Protein AF-A0A382B5K4-F1 (afdb_monomer_lite)

Radius of gyration: 39.94 Å; chains: 1; bounding box: 62×35×132 Å

Structure (mmCIF, N/CA/C/O backbone):
data_AF-A0A382B5K4-F1
#
_entry.id   AF-A0A382B5K4-F1
#
loop_
_atom_site.group_PDB
_atom_site.id
_atom_site.type_symbol
_atom_site.label_atom_id
_atom_site.label_alt_id
_atom_site.label_comp_id
_atom_site.label_asym_id
_atom_site.label_entity_id
_atom_site.label_seq_id
_atom_site.pdbx_PDB_ins_code
_atom_site.Cartn_x
_atom_site.Cartn_y
_atom_site.Cartn_z
_atom_site.occupancy
_atom_site.B_iso_or_equiv
_atom_site.auth_seq_id
_atom_site.auth_comp_id
_atom_site.auth_asym_id
_atom_site.auth_atom_id
_atom_site.pdbx_PDB_model_num
ATOM 1 N N . MET A 1 1 ? -19.674 -14.626 92.237 1.00 60.19 1 MET A N 1
ATOM 2 C CA . MET A 1 1 ? -19.816 -13.202 91.838 1.00 60.19 1 MET A CA 1
ATOM 3 C C . MET A 1 1 ? -19.444 -12.978 90.369 1.00 60.19 1 MET A C 1
ATOM 5 O O . MET A 1 1 ? -20.228 -12.364 89.658 1.00 60.19 1 MET A O 1
ATOM 9 N N . MET A 1 2 ? -18.331 -13.552 89.890 1.00 68.50 2 MET A N 1
ATOM 10 C CA . MET A 1 2 ? -17.883 -13.476 88.485 1.00 68.50 2 MET A CA 1
ATOM 11 C C . MET A 1 2 ? -18.883 -14.014 87.449 1.00 68.50 2 MET A C 1
ATOM 13 O O . MET A 1 2 ? -19.077 -13.395 86.410 1.00 68.50 2 MET A O 1
ATOM 17 N N . GLU A 1 3 ? -19.599 -15.103 87.738 1.00 63.53 3 GLU A N 1
ATOM 18 C CA . GLU A 1 3 ? -20.556 -15.669 86.771 1.00 63.53 3 GLU A CA 1
ATOM 19 C C . GLU A 1 3 ? -21.783 -14.784 86.504 1.00 63.53 3 GLU A C 1
ATOM 21 O O . GLU A 1 3 ? -22.344 -14.801 85.408 1.00 63.53 3 GLU A O 1
ATOM 26 N N . LYS A 1 4 ? -22.193 -13.975 87.491 1.00 70.50 4 LYS A N 1
ATOM 27 C CA . LYS A 1 4 ? -23.292 -13.011 87.329 1.00 70.50 4 LYS A CA 1
ATOM 28 C C . LYS A 1 4 ? -22.859 -11.817 86.469 1.00 70.50 4 LYS A C 1
ATOM 30 O O . LYS A 1 4 ? -23.639 -11.357 85.643 1.00 70.50 4 LYS A O 1
ATOM 35 N N . LEU A 1 5 ? -21.605 -11.379 86.612 1.00 68.06 5 LEU A N 1
ATOM 36 C CA . LEU A 1 5 ? -20.986 -10.344 85.776 1.00 68.06 5 LEU A CA 1
ATOM 37 C C . LEU A 1 5 ? -20.800 -10.817 84.327 1.00 68.06 5 LEU A C 1
ATOM 39 O O . LEU A 1 5 ? -21.155 -10.097 83.397 1.00 68.06 5 LEU A O 1
ATOM 43 N N . MET A 1 6 ? -20.349 -12.057 84.119 1.00 72.44 6 MET A N 1
ATOM 44 C CA . MET A 1 6 ? -20.172 -12.619 82.774 1.00 72.44 6 MET A CA 1
ATOM 45 C C . MET A 1 6 ? -21.497 -12.735 81.999 1.00 72.44 6 MET A C 1
ATOM 47 O O . MET A 1 6 ? -21.535 -12.482 80.797 1.00 72.44 6 MET A O 1
ATOM 51 N N . LYS A 1 7 ? -22.602 -13.083 82.678 1.00 65.62 7 LYS A N 1
ATOM 52 C CA . LYS A 1 7 ? -23.952 -13.136 82.081 1.00 65.62 7 LYS A CA 1
ATOM 53 C C . LYS A 1 7 ? -24.532 -11.752 81.766 1.00 65.62 7 LYS A C 1
ATOM 55 O O . LYS A 1 7 ? -25.327 -11.641 80.840 1.00 65.62 7 LYS A O 1
ATOM 60 N N . TYR A 1 8 ? -24.121 -10.706 82.486 1.00 67.19 8 TYR A N 1
ATOM 61 C CA . TYR A 1 8 ? -24.531 -9.323 82.216 1.00 67.19 8 TYR A CA 1
ATOM 62 C C . TYR A 1 8 ? -23.918 -8.787 80.912 1.00 67.19 8 TYR A C 1
ATOM 64 O O . TYR A 1 8 ? -24.630 -8.202 80.100 1.00 67.19 8 TYR A O 1
ATOM 72 N N . PHE A 1 9 ? -22.634 -9.070 80.661 1.00 66.69 9 PHE A N 1
ATOM 73 C CA . PHE A 1 9 ? -21.962 -8.727 79.398 1.00 66.69 9 PHE A CA 1
ATOM 74 C C . PHE A 1 9 ? -22.373 -9.619 78.215 1.00 66.69 9 PHE A C 1
ATOM 76 O O . PHE A 1 9 ? -22.276 -9.195 77.069 1.00 66.69 9 PHE A O 1
ATOM 83 N N . LYS A 1 10 ? -22.871 -10.836 78.470 1.00 60.41 10 LYS A N 1
ATOM 84 C CA . LYS A 1 10 ? -23.398 -11.760 77.446 1.00 60.41 10 LYS A CA 1
ATOM 85 C C . LYS A 1 10 ? -24.926 -11.703 77.292 1.00 60.41 10 LYS A C 1
ATOM 87 O O . LYS A 1 10 ? -25.537 -12.680 76.859 1.00 60.41 10 LYS A O 1
ATOM 92 N N . ARG A 1 11 ? -25.572 -10.590 77.654 1.00 61.69 11 ARG A N 1
ATOM 93 C CA . ARG A 1 11 ? -27.032 -10.444 77.547 1.00 61.69 11 ARG A CA 1
ATOM 94 C C . ARG A 1 11 ? -27.462 -10.149 76.104 1.00 61.69 11 ARG A C 1
ATOM 96 O O . ARG A 1 11 ? -27.725 -9.006 75.753 1.00 61.69 11 ARG A O 1
ATOM 103 N N . VAL A 1 12 ? -27.588 -11.191 75.285 1.00 61.19 12 VAL A N 1
ATOM 104 C CA . VAL A 1 12 ? -28.325 -11.168 74.006 1.00 61.19 12 VAL A CA 1
ATOM 105 C C . VAL A 1 12 ? -29.818 -11.354 74.283 1.00 61.19 12 VAL A C 1
ATOM 107 O O . VAL A 1 12 ? -30.390 -12.421 74.087 1.00 61.19 12 VAL A O 1
ATOM 110 N N . ASN A 1 13 ? -30.460 -10.304 74.794 1.00 61.06 13 ASN A N 1
ATOM 111 C CA . ASN A 1 13 ? -31.914 -10.191 74.684 1.00 61.06 13 ASN A CA 1
ATOM 112 C C . ASN A 1 13 ? -32.215 -9.816 73.222 1.00 61.06 13 ASN A C 1
ATOM 114 O O . ASN A 1 13 ? -31.498 -8.986 72.672 1.00 61.06 13 ASN A O 1
ATOM 118 N N . GLY A 1 14 ? -33.231 -10.419 72.592 1.00 62.66 14 GLY A N 1
ATOM 119 C CA . GLY A 1 14 ? -33.511 -10.400 71.137 1.00 62.66 14 GLY A CA 1
ATOM 120 C C . GLY A 1 14 ? -33.696 -9.043 70.426 1.00 62.66 14 GLY A C 1
ATOM 121 O O . GLY A 1 14 ? -34.146 -9.012 69.285 1.00 62.66 14 GLY A O 1
ATOM 122 N N . GLN A 1 15 ? -33.332 -7.931 71.060 1.00 69.94 15 GLN A N 1
ATOM 123 C CA . GLN A 1 15 ? -33.313 -6.583 70.505 1.00 69.94 15 GLN A CA 1
ATOM 124 C C . GLN A 1 15 ? -32.261 -6.413 69.391 1.00 69.94 15 GLN A C 1
ATOM 126 O O . GLN A 1 15 ? -32.554 -5.736 68.412 1.00 69.94 15 GLN A O 1
ATOM 131 N N . SER A 1 16 ? -31.099 -7.085 69.453 1.00 71.94 16 SER A N 1
ATOM 132 C CA . SER A 1 16 ? -30.070 -6.961 68.398 1.00 71.94 16 SER A CA 1
ATOM 133 C C . SER A 1 16 ? -30.467 -7.632 67.075 1.00 71.94 16 SER A C 1
ATOM 135 O O . SER A 1 16 ? -30.079 -7.164 66.009 1.00 71.94 16 SER A O 1
ATOM 137 N N . LEU A 1 17 ? -31.248 -8.722 67.123 1.00 78.62 17 LEU A N 1
ATOM 138 C CA . LEU A 1 17 ? -31.741 -9.406 65.920 1.00 78.62 17 LEU A CA 1
ATOM 139 C C . LEU A 1 17 ? -32.825 -8.572 65.230 1.00 78.62 17 LEU A C 1
ATOM 141 O O . LEU A 1 17 ? -32.822 -8.452 64.008 1.00 78.62 17 LEU A O 1
ATOM 145 N N . ALA A 1 18 ? -33.717 -7.961 66.015 1.00 83.25 18 ALA A N 1
ATOM 146 C CA . ALA A 1 18 ? -34.717 -7.036 65.498 1.00 83.25 18 ALA A CA 1
ATOM 147 C C . ALA A 1 18 ? -34.059 -5.792 64.879 1.00 83.25 18 ALA A C 1
ATOM 149 O O . ALA A 1 18 ? -34.449 -5.366 63.800 1.00 83.25 18 ALA A O 1
ATOM 150 N N . GLU A 1 19 ? -33.016 -5.250 65.504 1.00 84.81 19 GLU A N 1
ATOM 151 C CA . GLU A 1 19 ? -32.273 -4.095 64.992 1.00 84.81 19 GLU A CA 1
ATOM 152 C C . GLU A 1 19 ? -31.501 -4.420 63.699 1.00 84.81 19 GLU A C 1
ATOM 154 O O . GLU A 1 19 ? -31.534 -3.653 62.734 1.00 84.81 19 GLU A O 1
ATOM 159 N N . PHE A 1 20 ? -30.894 -5.607 63.617 1.00 88.12 20 PHE A N 1
ATOM 160 C CA . PHE A 1 20 ? -30.260 -6.097 62.392 1.00 88.12 20 PHE A CA 1
ATOM 161 C C . PHE A 1 20 ? -31.276 -6.342 61.266 1.00 88.12 20 PHE A C 1
ATOM 163 O O . PHE A 1 20 ? -31.035 -5.991 60.111 1.00 88.12 20 PHE A O 1
ATOM 170 N N . ALA A 1 21 ? -32.446 -6.895 61.590 1.00 91.44 21 ALA A N 1
ATOM 171 C CA . ALA A 1 21 ? -33.516 -7.106 60.621 1.00 91.44 21 ALA A CA 1
ATOM 172 C C . ALA A 1 21 ? -34.092 -5.779 60.114 1.00 91.44 21 ALA A C 1
ATOM 174 O O . ALA A 1 21 ? -34.316 -5.634 58.917 1.00 91.44 21 ALA A O 1
ATOM 175 N N . VAL A 1 22 ? -34.285 -4.792 60.994 1.00 90.31 22 VAL A N 1
ATOM 176 C CA . VAL A 1 22 ? -34.793 -3.464 60.620 1.00 90.31 22 VAL A CA 1
ATOM 177 C C . VAL A 1 22 ? -33.790 -2.727 59.739 1.00 90.31 22 VAL A C 1
ATOM 179 O O . VAL A 1 22 ? -34.173 -2.197 58.701 1.00 90.31 22 VAL A O 1
ATOM 182 N N . THR A 1 23 ? -32.506 -2.734 60.092 1.00 92.19 23 THR A N 1
ATOM 183 C CA . THR A 1 23 ? -31.461 -2.108 59.266 1.00 92.19 23 THR A CA 1
ATOM 184 C C . THR A 1 23 ? -31.318 -2.802 57.913 1.00 92.19 23 THR A C 1
ATOM 186 O O . THR A 1 23 ? -31.257 -2.122 56.889 1.00 92.19 23 THR A O 1
ATOM 189 N N . THR A 1 24 ? -31.374 -4.137 57.878 1.00 92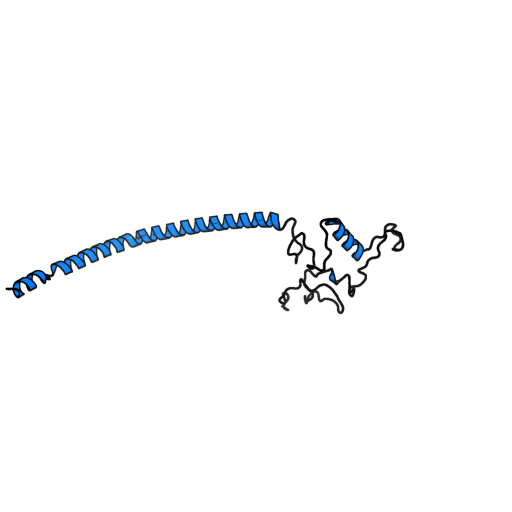.69 24 THR A N 1
ATOM 190 C CA . THR A 1 24 ? -31.371 -4.908 56.625 1.00 92.69 24 THR A CA 1
ATOM 191 C C . THR A 1 24 ? -32.615 -4.615 55.785 1.00 92.69 24 THR A C 1
ATOM 193 O O . THR A 1 24 ? -32.496 -4.400 54.583 1.00 92.69 24 THR A O 1
ATOM 196 N N . ALA A 1 25 ? -33.801 -4.530 56.393 1.00 93.31 25 ALA A N 1
ATOM 197 C CA . ALA A 1 25 ? -35.043 -4.190 55.700 1.00 93.31 25 ALA A CA 1
ATOM 198 C C . ALA A 1 25 ? -35.031 -2.749 55.158 1.00 93.31 25 ALA A C 1
ATOM 200 O O . ALA A 1 25 ? -35.502 -2.498 54.047 1.00 93.31 25 ALA A O 1
ATOM 201 N N . MET A 1 26 ? -34.444 -1.800 55.892 1.00 95.31 26 MET A N 1
ATOM 202 C CA . MET A 1 26 ? -34.287 -0.422 55.418 1.00 95.31 26 MET A CA 1
ATOM 203 C C . MET A 1 26 ? -33.268 -0.322 54.281 1.00 95.31 26 MET A C 1
ATOM 205 O O . MET A 1 26 ? -33.536 0.330 53.276 1.00 95.31 26 MET A O 1
ATOM 209 N N . MET A 1 27 ? -32.144 -1.036 54.363 1.00 95.00 27 MET A N 1
ATOM 210 C CA . MET A 1 27 ? -31.187 -1.103 53.254 1.00 95.00 27 MET A CA 1
ATOM 211 C C . MET A 1 27 ? -31.781 -1.807 52.032 1.00 95.00 27 MET A C 1
ATOM 213 O O . MET A 1 27 ? -31.587 -1.346 50.911 1.00 95.00 27 MET A O 1
ATOM 217 N N . ALA A 1 28 ? -32.564 -2.870 52.231 1.00 94.56 28 ALA A N 1
ATOM 218 C CA . ALA A 1 28 ? -33.239 -3.586 51.154 1.00 94.56 28 ALA A CA 1
ATOM 219 C C . ALA A 1 28 ? -34.278 -2.707 50.443 1.00 94.56 28 ALA A C 1
ATOM 221 O O . ALA A 1 28 ? -34.340 -2.697 49.215 1.00 94.56 28 ALA A O 1
ATOM 222 N N . THR A 1 29 ? -35.068 -1.926 51.184 1.00 92.56 29 THR A N 1
ATOM 223 C CA . THR A 1 29 ? -36.064 -1.010 50.597 1.00 92.56 29 THR A CA 1
ATOM 224 C C . THR A 1 29 ? -35.412 0.171 49.877 1.00 92.56 29 THR A C 1
ATOM 226 O O . THR A 1 29 ? -35.828 0.515 48.767 1.00 92.56 29 THR A O 1
ATOM 229 N N . LEU A 1 30 ? -34.342 0.746 50.431 1.00 90.94 30 LEU A N 1
ATOM 230 C CA . LEU A 1 30 ? -33.559 1.789 49.759 1.00 90.94 30 LEU A CA 1
ATOM 231 C C . LEU A 1 30 ? -32.869 1.262 48.492 1.00 90.94 30 LEU A C 1
ATOM 233 O O . LEU A 1 30 ? -32.949 1.901 47.447 1.00 90.94 30 LEU A O 1
ATOM 237 N N . ALA A 1 31 ? -32.262 0.074 48.539 1.00 91.25 31 ALA A N 1
ATOM 238 C CA . ALA A 1 31 ? -31.654 -0.556 47.367 1.00 91.25 31 ALA A CA 1
ATOM 239 C C . ALA A 1 31 ? -32.696 -0.863 46.276 1.00 91.25 31 ALA A C 1
ATOM 241 O O . ALA A 1 31 ? -32.471 -0.560 45.104 1.00 91.25 31 ALA A O 1
ATOM 242 N N . THR A 1 32 ? -33.864 -1.390 46.662 1.00 91.38 32 THR A N 1
ATOM 243 C CA . THR A 1 32 ? -34.950 -1.735 45.725 1.00 91.38 32 THR A CA 1
ATOM 244 C C . THR A 1 32 ? -35.535 -0.493 45.051 1.00 91.38 32 THR A C 1
ATOM 246 O O . THR A 1 32 ? -35.811 -0.511 43.855 1.00 91.38 32 THR A O 1
ATOM 249 N N . THR A 1 33 ? -35.689 0.614 45.784 1.00 90.56 33 THR A N 1
ATOM 250 C CA . THR A 1 33 ? -36.208 1.877 45.225 1.00 90.56 33 THR A CA 1
ATOM 251 C C . THR A 1 33 ? -35.167 2.665 44.430 1.00 90.56 33 THR A C 1
ATOM 253 O O . THR A 1 33 ? -35.532 3.421 43.527 1.00 90.56 33 THR A O 1
ATOM 256 N N . ALA A 1 34 ? -33.876 2.479 44.711 1.00 85.44 34 ALA A N 1
ATOM 257 C CA . ALA A 1 34 ? -32.800 3.138 43.981 1.00 85.44 34 ALA A CA 1
ATOM 258 C C . ALA A 1 34 ? -32.414 2.412 42.681 1.00 85.44 34 ALA A C 1
ATOM 260 O O . ALA A 1 34 ? -32.001 3.076 41.729 1.00 85.44 34 ALA A O 1
ATOM 261 N N . ALA A 1 35 ? -32.578 1.085 42.598 1.00 84.25 35 ALA A N 1
ATOM 262 C CA . ALA A 1 35 ? -32.197 0.292 41.423 1.00 84.25 35 ALA A CA 1
ATOM 263 C C . ALA A 1 35 ? -32.777 0.813 40.085 1.00 84.25 35 ALA A C 1
ATOM 265 O O . ALA A 1 35 ? -32.002 0.941 39.135 1.00 84.25 35 ALA A O 1
ATOM 266 N N . PRO A 1 36 ? -34.061 1.226 39.981 1.00 82.88 36 PRO A N 1
ATOM 267 C CA . PRO A 1 36 ? -34.598 1.790 38.739 1.00 82.88 36 PRO A CA 1
ATOM 268 C C . PRO A 1 36 ? -33.922 3.108 38.329 1.00 82.88 36 PRO A C 1
ATOM 270 O O . PRO A 1 36 ? -33.632 3.324 37.154 1.00 82.88 36 PRO A O 1
ATOM 273 N N . LYS A 1 37 ? -33.614 3.984 39.297 1.00 80.56 37 LYS A N 1
ATOM 274 C CA . LYS A 1 37 ? -32.916 5.256 39.037 1.00 80.56 37 LYS A CA 1
ATOM 275 C C . LYS A 1 37 ? -31.444 5.045 38.684 1.00 80.56 37 LYS A C 1
ATOM 277 O O . LYS A 1 37 ? -30.945 5.720 37.789 1.00 80.56 37 LYS A O 1
ATOM 282 N N . PHE A 1 38 ? -30.760 4.103 39.335 1.00 75.81 38 PHE A N 1
ATOM 283 C CA . PHE A 1 38 ? -29.385 3.741 38.979 1.00 75.81 38 PHE A CA 1
ATOM 284 C C . PHE A 1 38 ? -29.297 3.067 37.606 1.00 75.81 38 PHE A C 1
ATOM 286 O O . PHE A 1 38 ? -28.328 3.307 36.889 1.00 75.81 38 PHE A O 1
ATOM 293 N N . SER A 1 39 ? -30.320 2.308 37.200 1.00 78.81 39 SER A N 1
ATOM 294 C CA . SER A 1 39 ? -30.414 1.750 35.846 1.00 78.81 39 SER A CA 1
ATOM 295 C C . SER A 1 39 ? -30.459 2.854 34.784 1.00 78.81 39 SER A C 1
ATOM 297 O O . SER A 1 39 ? -29.661 2.831 33.851 1.00 78.81 39 SER A O 1
ATOM 299 N N . GLY A 1 40 ? -31.311 3.873 34.963 1.00 81.62 40 GLY A N 1
ATOM 300 C CA . GLY A 1 40 ? -31.398 5.004 34.028 1.00 81.62 40 GLY A CA 1
ATOM 301 C C . GLY A 1 40 ? -30.142 5.886 33.995 1.00 81.62 40 GLY A C 1
ATOM 302 O O . GLY A 1 40 ? -29.718 6.328 32.929 1.00 81.62 40 GLY A O 1
ATOM 303 N N . VAL A 1 41 ? -29.492 6.109 35.146 1.00 83.75 41 VAL A N 1
ATOM 304 C CA . VAL A 1 41 ? -28.214 6.848 35.216 1.00 83.75 41 VAL A CA 1
ATOM 305 C C . VAL A 1 41 ? -27.081 6.069 34.541 1.00 83.75 41 VAL A C 1
ATOM 307 O O . VAL A 1 41 ? -26.254 6.666 33.853 1.00 83.75 41 VAL A O 1
ATOM 310 N N . GLY A 1 42 ? -27.051 4.743 34.698 1.00 81.75 42 GLY A N 1
ATOM 311 C CA . GLY A 1 42 ? -26.071 3.878 34.041 1.00 81.75 42 GLY A CA 1
ATOM 312 C C . GLY A 1 42 ? -26.224 3.856 32.520 1.00 81.75 42 GLY A C 1
ATOM 313 O O . GLY A 1 42 ? -25.223 3.854 31.808 1.00 81.75 42 GLY A O 1
ATOM 314 N N . GLU A 1 43 ? -27.455 3.887 32.016 1.00 83.62 43 GLU A N 1
ATOM 315 C CA . GLU A 1 43 ? -27.737 3.894 30.577 1.00 83.62 43 GLU A CA 1
ATOM 316 C C . GLU A 1 43 ? -27.355 5.224 29.913 1.00 83.62 43 GLU A C 1
ATOM 318 O O . GLU A 1 43 ? -26.610 5.222 28.935 1.00 83.62 43 GLU A O 1
ATOM 323 N N . GLY A 1 44 ? -27.698 6.366 30.521 1.00 83.06 44 GLY A N 1
ATOM 324 C CA . GLY A 1 44 ? -27.250 7.678 30.028 1.00 83.06 44 GLY A CA 1
ATOM 325 C C . GLY A 1 44 ? -25.733 7.896 30.145 1.00 83.06 44 GLY A C 1
ATOM 326 O O . GLY A 1 44 ? -25.130 8.605 29.337 1.00 83.06 44 GLY A O 1
ATOM 327 N N . ALA A 1 45 ? -25.075 7.274 31.130 1.00 86.44 45 ALA A N 1
ATOM 328 C CA . ALA A 1 45 ? -23.615 7.290 31.233 1.00 86.44 45 ALA A CA 1
ATOM 329 C C . ALA A 1 45 ? -22.948 6.466 30.119 1.00 86.44 45 ALA A C 1
ATOM 331 O O . ALA A 1 45 ? -21.923 6.890 29.580 1.00 86.44 45 ALA A O 1
ATOM 332 N N . LYS A 1 46 ? -23.534 5.318 29.748 1.00 86.88 46 LYS A N 1
ATOM 333 C CA . LYS A 1 46 ? -23.078 4.517 28.602 1.00 86.88 46 LYS A CA 1
ATOM 334 C C . LYS A 1 46 ? -23.222 5.297 27.300 1.00 86.88 46 LYS A C 1
ATOM 336 O O . LYS A 1 46 ? -22.248 5.387 26.566 1.00 86.88 46 LYS A O 1
ATOM 341 N N . GLU A 1 47 ? -24.373 5.925 27.069 1.00 90.44 47 GLU A N 1
ATOM 342 C CA . GLU A 1 47 ? -24.624 6.753 25.883 1.00 90.44 47 GLU A CA 1
ATOM 343 C C . GLU A 1 47 ? -23.580 7.871 25.733 1.00 90.44 47 GLU A C 1
ATOM 345 O O . GLU A 1 47 ? -22.936 7.995 24.692 1.00 90.44 47 GLU A O 1
ATOM 350 N N . LYS A 1 48 ? -23.325 8.637 26.802 1.00 90.44 48 LYS A N 1
ATOM 351 C CA . LYS A 1 48 ? -22.305 9.700 26.789 1.00 90.44 48 LYS A CA 1
ATOM 352 C C . LYS A 1 48 ? -20.896 9.174 26.539 1.00 90.44 48 LYS A C 1
ATOM 354 O O . LYS A 1 48 ? -20.112 9.837 25.862 1.00 90.44 48 LYS A O 1
ATOM 359 N N . LYS A 1 49 ? -20.562 7.999 27.084 1.00 92.56 49 LYS A N 1
ATOM 360 C CA . LYS A 1 49 ? -19.271 7.359 26.823 1.00 92.56 49 LYS A CA 1
ATOM 361 C C . LYS A 1 49 ? -19.156 6.965 25.350 1.00 92.56 49 LYS A C 1
ATOM 363 O O . LYS A 1 49 ? -18.156 7.301 24.729 1.00 92.56 49 LYS A O 1
ATOM 368 N N . THR A 1 50 ? -20.186 6.335 24.785 1.00 93.12 50 THR A N 1
ATOM 369 C CA . THR A 1 50 ? -20.223 5.955 23.368 1.00 93.12 50 THR A CA 1
ATOM 370 C C . THR A 1 50 ? -20.081 7.170 22.454 1.00 93.12 50 THR A C 1
ATOM 372 O O . THR A 1 50 ? -19.271 7.128 21.535 1.00 93.12 50 THR A O 1
ATOM 375 N N . LEU A 1 51 ? -20.776 8.277 22.736 1.00 93.88 51 LEU A N 1
ATOM 376 C CA . LEU A 1 51 ? -20.615 9.529 21.985 1.00 93.88 51 LEU A CA 1
ATOM 377 C C . LEU A 1 51 ? -19.178 10.062 22.059 1.00 93.88 51 LEU A C 1
ATOM 379 O O . LEU A 1 51 ? -18.583 10.391 21.037 1.00 93.88 51 LEU A O 1
ATOM 383 N N . SER A 1 52 ? -18.583 10.078 23.256 1.00 94.75 52 SER A N 1
ATOM 384 C CA . SER A 1 52 ? -17.189 10.502 23.419 1.00 94.75 52 SER A CA 1
ATOM 385 C C . SER A 1 52 ? -16.200 9.590 22.689 1.00 94.75 52 SER A C 1
ATOM 387 O O . SER A 1 52 ? -15.173 10.077 22.217 1.00 94.75 52 SER A O 1
ATOM 389 N N . ASP A 1 53 ? -16.463 8.287 22.628 1.00 94.31 53 ASP A N 1
ATOM 390 C CA . ASP A 1 53 ? -15.602 7.334 21.931 1.00 94.31 53 ASP A CA 1
ATOM 391 C C . ASP A 1 53 ? -15.751 7.470 20.403 1.00 94.31 53 ASP A C 1
ATOM 393 O O . ASP A 1 53 ? -14.741 7.457 19.700 1.00 94.31 53 ASP A O 1
ATOM 397 N N . ILE A 1 54 ? -16.959 7.738 19.892 1.00 95.75 54 ILE A N 1
ATOM 398 C CA . ILE A 1 54 ? -17.193 8.093 18.479 1.00 95.75 54 ILE A CA 1
ATOM 399 C C . ILE A 1 54 ? -16.428 9.369 18.098 1.00 95.75 54 ILE A C 1
ATOM 401 O O . ILE A 1 54 ? -15.745 9.391 17.075 1.00 95.75 54 ILE A O 1
ATOM 405 N N . ASP A 1 55 ? -16.461 10.407 18.936 1.00 94.81 55 ASP A N 1
ATOM 406 C CA . ASP A 1 55 ? -15.720 11.651 18.683 1.00 94.81 55 ASP A CA 1
ATOM 407 C C . ASP A 1 55 ? -14.203 11.431 18.622 1.00 94.81 55 ASP A C 1
ATOM 409 O O . ASP A 1 55 ? -13.502 12.079 17.839 1.00 94.81 55 ASP A O 1
ATOM 413 N N . LYS A 1 56 ? -13.668 10.518 19.443 1.00 96.19 56 LYS A N 1
ATOM 414 C CA . LYS A 1 56 ? -12.247 10.143 19.378 1.00 96.19 56 LYS A CA 1
ATOM 415 C C . LYS A 1 56 ? -11.928 9.443 18.063 1.00 96.19 56 LYS A C 1
ATOM 417 O O . LYS A 1 56 ? -10.928 9.802 17.449 1.00 96.19 56 LYS A O 1
ATOM 422 N N . ILE A 1 57 ? -12.781 8.513 17.626 1.00 94.69 57 ILE A N 1
ATOM 423 C CA . ILE A 1 57 ? -12.626 7.798 16.350 1.00 94.69 57 ILE A CA 1
ATOM 424 C C . ILE A 1 57 ? -12.655 8.781 15.176 1.00 94.69 57 ILE A C 1
ATOM 426 O O . ILE A 1 57 ? -11.792 8.728 14.305 1.00 94.69 57 ILE A O 1
ATOM 430 N N . LEU A 1 58 ? -13.595 9.728 15.167 1.00 95.00 58 LEU A N 1
ATOM 431 C CA . LEU A 1 58 ? -13.676 10.764 14.133 1.00 95.00 58 LEU A CA 1
ATOM 432 C C . LEU A 1 58 ? -12.411 11.624 14.085 1.00 95.00 58 LEU A C 1
ATOM 434 O O . LEU A 1 58 ? -11.901 11.919 13.004 1.00 95.00 58 LEU A O 1
ATOM 438 N N . LYS A 1 59 ? -11.874 12.019 15.242 1.00 95.06 59 LYS A N 1
ATOM 439 C CA . LYS A 1 59 ? -10.617 12.778 15.302 1.00 95.06 59 LYS A CA 1
ATOM 440 C C . LYS A 1 59 ? -9.431 11.952 14.816 1.00 95.06 59 LYS A C 1
ATOM 442 O O . LYS A 1 59 ? -8.642 12.462 14.028 1.00 95.06 59 LYS A O 1
ATOM 447 N N . SER A 1 60 ? -9.309 10.694 15.241 1.00 93.44 60 SER A N 1
ATOM 448 C CA . SER A 1 60 ? -8.224 9.825 14.774 1.00 93.44 60 SER A CA 1
ATOM 449 C C . SER A 1 60 ? -8.321 9.541 13.278 1.00 93.44 60 SER A C 1
ATOM 451 O O . SER A 1 60 ? -7.297 9.558 12.611 1.00 93.44 60 SER A O 1
ATOM 453 N N . ALA A 1 61 ? -9.528 9.357 12.737 1.00 93.50 61 ALA A N 1
ATOM 454 C CA . ALA A 1 61 ? -9.748 9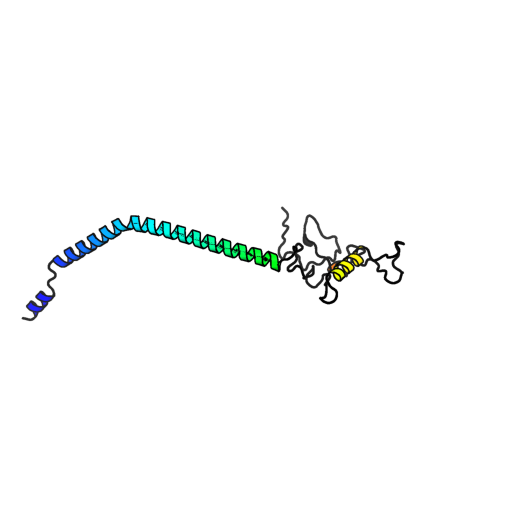.141 11.309 1.00 93.50 61 ALA A CA 1
ATOM 455 C C . ALA A 1 61 ? -9.383 10.377 10.475 1.00 93.50 61 ALA A C 1
ATOM 457 O O . ALA A 1 61 ? -8.708 10.253 9.460 1.00 93.50 61 ALA A O 1
ATOM 458 N N . ASN A 1 62 ? -9.762 11.578 10.924 1.00 89.75 62 ASN A N 1
ATOM 459 C CA . ASN A 1 62 ? -9.355 12.817 10.254 1.00 89.75 62 ASN A CA 1
ATOM 460 C C . ASN A 1 62 ? -7.837 13.029 10.315 1.00 89.75 62 ASN A C 1
ATOM 462 O O . ASN A 1 62 ? -7.237 13.449 9.330 1.00 89.75 62 ASN A O 1
ATOM 466 N N . ASN A 1 63 ? -7.208 12.730 11.455 1.00 90.69 63 ASN A N 1
ATOM 467 C CA . ASN A 1 63 ? -5.754 12.798 11.574 1.00 90.69 63 ASN A CA 1
ATOM 468 C C . ASN A 1 63 ? -5.079 11.802 10.627 1.00 90.69 63 ASN A C 1
ATOM 470 O O . ASN A 1 63 ? -4.183 12.201 9.897 1.00 90.69 63 ASN A O 1
ATOM 474 N N . PHE A 1 64 ? -5.553 10.554 10.588 1.00 89.06 64 PHE A N 1
ATOM 475 C CA . PHE A 1 64 ? -5.065 9.530 9.667 1.00 89.06 64 PHE A CA 1
ATOM 476 C C . PHE A 1 64 ? -5.189 9.984 8.211 1.00 89.06 64 PHE A C 1
ATOM 478 O O . PHE A 1 64 ? -4.195 10.000 7.503 1.00 89.06 64 PHE A O 1
ATOM 485 N N . TYR A 1 65 ? -6.366 10.452 7.789 1.00 86.25 65 TYR A N 1
ATOM 486 C CA . TYR A 1 65 ? -6.579 10.922 6.419 1.00 86.25 65 TYR A CA 1
ATOM 487 C C . TYR A 1 65 ? -5.648 12.084 6.047 1.00 86.25 65 TYR A C 1
ATOM 489 O O . TYR A 1 65 ? -5.037 12.069 4.986 1.00 86.25 65 TYR A O 1
ATOM 497 N N . ASN A 1 66 ? -5.491 13.079 6.924 1.00 85.00 66 ASN A N 1
ATOM 498 C CA . ASN A 1 66 ? -4.598 14.209 6.658 1.00 85.00 66 ASN A CA 1
ATOM 499 C C . ASN A 1 66 ? -3.116 13.799 6.642 1.00 85.00 66 ASN A C 1
ATOM 501 O O . ASN A 1 66 ? -2.333 14.361 5.873 1.00 85.00 66 ASN A O 1
ATOM 505 N N . THR A 1 67 ? -2.724 12.827 7.471 1.00 84.69 67 THR A N 1
ATOM 506 C CA . THR A 1 67 ? -1.383 12.240 7.431 1.00 84.69 67 THR A CA 1
ATOM 507 C C . THR A 1 67 ? -1.170 11.473 6.132 1.00 84.69 67 THR A C 1
ATOM 509 O O . THR A 1 67 ? -0.204 11.782 5.448 1.00 84.69 67 THR A O 1
ATOM 512 N N . GLU A 1 68 ? -2.085 10.582 5.744 1.00 80.25 68 GLU A N 1
ATOM 513 C CA . GLU A 1 68 ? -1.999 9.806 4.501 1.00 80.25 68 GLU A CA 1
ATOM 514 C C . GLU A 1 68 ? -2.006 10.689 3.254 1.00 80.25 68 GLU A C 1
ATOM 516 O O . GLU A 1 68 ? -1.200 10.485 2.359 1.00 80.25 68 GLU A O 1
ATOM 521 N N . VAL A 1 69 ? -2.820 11.747 3.198 1.00 76.69 69 VAL A N 1
ATOM 522 C CA . VAL A 1 69 ? -2.767 12.721 2.089 1.00 76.69 69 VAL A CA 1
ATOM 523 C C . VAL A 1 69 ? -1.384 13.374 1.974 1.00 76.69 69 VAL A C 1
ATOM 525 O O . VAL A 1 69 ? -0.935 13.692 0.874 1.00 76.69 69 VAL A O 1
ATOM 528 N N . THR A 1 70 ? -0.696 13.573 3.099 1.00 73.25 70 THR A N 1
ATOM 529 C CA . THR A 1 70 ? 0.635 14.190 3.121 1.00 73.25 70 THR A CA 1
ATOM 530 C C . THR A 1 70 ? 1.745 13.175 2.829 1.00 73.25 70 THR A C 1
ATOM 532 O O . THR A 1 70 ? 2.683 13.505 2.108 1.00 73.25 70 THR A O 1
ATOM 535 N N . SER A 1 71 ? 1.664 11.957 3.377 1.00 68.19 71 SER A N 1
ATOM 536 C CA . SER A 1 71 ? 2.682 10.907 3.228 1.00 68.19 71 SER A CA 1
ATOM 537 C C . SER A 1 71 ? 2.551 10.129 1.918 1.00 68.19 71 SER A C 1
ATOM 539 O O . SER A 1 71 ? 3.562 9.828 1.291 1.00 68.19 71 SER A O 1
ATOM 541 N N . ALA A 1 72 ? 1.331 9.803 1.486 1.00 64.56 72 ALA A N 1
ATOM 542 C CA . ALA A 1 72 ? 1.064 9.059 0.256 1.00 64.56 72 ALA A CA 1
ATOM 543 C C . ALA A 1 72 ? 1.125 9.929 -1.009 1.00 64.56 72 ALA A C 1
ATOM 545 O O . ALA A 1 72 ? 1.207 9.388 -2.110 1.00 64.56 72 ALA A O 1
ATOM 546 N N . GLY A 1 73 ? 1.128 11.261 -0.881 1.00 65.75 73 GLY A N 1
ATOM 547 C CA . GLY A 1 73 ? 1.342 12.168 -2.009 1.00 65.75 73 GLY A CA 1
ATOM 548 C C . GLY A 1 73 ? 0.329 11.985 -3.151 1.00 65.75 73 GLY A C 1
ATOM 549 O O . GLY A 1 73 ? -0.844 11.709 -2.919 1.00 65.75 73 GLY A O 1
ATOM 550 N N . ARG A 1 74 ? 0.773 12.163 -4.406 1.00 65.69 74 ARG A N 1
ATOM 551 C CA . ARG A 1 74 ? -0.052 12.182 -5.642 1.00 65.69 74 ARG A CA 1
ATOM 552 C C . ARG A 1 74 ? -0.736 10.843 -6.004 1.00 65.69 74 ARG A C 1
ATOM 554 O O . ARG A 1 74 ? -1.275 10.734 -7.102 1.00 65.69 74 ARG A O 1
ATOM 561 N N . GLY A 1 75 ? -0.754 9.865 -5.102 1.00 65.44 75 GLY A N 1
ATOM 562 C CA . GLY A 1 75 ? -1.128 8.484 -5.391 1.00 65.44 75 GLY A CA 1
ATOM 563 C C . GLY A 1 75 ? 0.106 7.624 -5.654 1.00 65.44 75 GLY A C 1
ATOM 564 O O . GLY A 1 75 ? 1.164 8.131 -6.021 1.00 65.44 75 GLY A O 1
ATOM 565 N N . ARG A 1 76 ? -0.047 6.325 -5.412 1.00 72.69 76 ARG A N 1
ATOM 566 C CA . ARG A 1 76 ? 0.980 5.288 -5.548 1.00 72.69 76 ARG A CA 1
ATOM 567 C C . ARG A 1 76 ? 0.549 4.354 -6.664 1.00 72.69 76 ARG A C 1
ATOM 569 O O . ARG A 1 76 ? -0.659 4.150 -6.834 1.00 72.69 76 ARG A O 1
ATOM 576 N N . PHE A 1 77 ? 1.495 3.792 -7.401 1.00 69.75 77 PHE A N 1
ATOM 577 C CA . PHE A 1 77 ? 1.150 2.661 -8.250 1.00 69.75 77 PHE A CA 1
ATOM 578 C C . PHE A 1 77 ? 0.777 1.457 -7.365 1.00 69.75 77 PHE A C 1
ATOM 580 O O . PHE A 1 77 ? 1.239 1.363 -6.222 1.00 69.75 77 PHE A O 1
ATOM 587 N N . PRO A 1 78 ? -0.110 0.564 -7.833 1.00 72.00 78 PRO A N 1
ATOM 588 C CA . PRO A 1 78 ? -0.319 -0.725 -7.179 1.00 72.00 78 PRO A CA 1
ATOM 589 C C . PRO A 1 78 ? 1.030 -1.430 -6.962 1.00 72.00 78 PRO A C 1
ATOM 591 O O . PRO A 1 78 ? 1.861 -1.400 -7.863 1.00 72.00 78 PRO A O 1
ATOM 594 N N . GLY A 1 79 ? 1.253 -2.002 -5.775 1.00 66.88 79 GLY A N 1
ATOM 595 C CA . GLY A 1 79 ? 2.529 -2.636 -5.404 1.00 66.88 79 GLY A CA 1
ATOM 596 C C . GLY A 1 79 ? 3.593 -1.698 -4.812 1.00 66.88 79 GLY A C 1
ATOM 597 O O . GLY A 1 79 ? 4.643 -2.161 -4.415 1.00 66.88 79 GLY A O 1
ATOM 598 N N . GLN A 1 80 ? 3.348 -0.386 -4.695 1.00 73.75 80 GLN A N 1
ATOM 599 C CA . GLN A 1 80 ? 4.391 0.570 -4.287 1.00 73.75 80 GLN A CA 1
ATOM 600 C C . GLN A 1 80 ? 4.295 1.030 -2.812 1.00 73.75 80 GLN A C 1
ATOM 602 O O . GLN A 1 80 ? 3.362 1.752 -2.421 1.00 73.75 80 GLN A O 1
ATOM 607 N N . GLU A 1 81 ? 5.320 0.727 -2.004 1.00 74.06 81 GLU A N 1
ATOM 608 C CA . GLU A 1 81 ? 5.401 1.100 -0.578 1.00 74.06 81 GLU A CA 1
ATOM 609 C C . GLU A 1 81 ? 5.588 2.601 -0.301 1.00 74.06 81 GLU A C 1
ATOM 611 O O . GLU A 1 81 ? 5.094 3.101 0.724 1.00 74.06 81 GLU A O 1
ATOM 616 N N . ARG A 1 82 ? 6.221 3.377 -1.202 1.00 74.38 82 ARG A N 1
ATOM 617 C CA . ARG A 1 82 ? 6.365 4.861 -1.169 1.00 74.38 82 ARG A CA 1
ATOM 618 C C . ARG A 1 82 ? 6.409 5.466 -2.568 1.00 74.38 82 ARG A C 1
ATOM 620 O O . ARG A 1 82 ? 6.975 4.878 -3.470 1.00 74.38 82 ARG A O 1
ATOM 627 N N . TYR A 1 83 ? 5.852 6.670 -2.747 1.00 73.44 83 TYR A N 1
ATOM 628 C CA . TYR A 1 83 ? 5.795 7.329 -4.067 1.00 73.44 83 TYR A CA 1
ATOM 629 C C . TYR A 1 83 ? 7.180 7.654 -4.657 1.00 73.44 83 TYR A C 1
ATOM 631 O O . TYR A 1 83 ? 7.296 7.902 -5.855 1.00 73.44 83 TYR A O 1
ATOM 639 N N . ASP A 1 84 ? 8.193 7.743 -3.797 1.00 73.81 84 ASP A N 1
ATOM 640 C CA . ASP A 1 84 ? 9.590 8.019 -4.113 1.00 73.81 84 ASP A CA 1
ATOM 641 C C . ASP A 1 84 ? 10.456 6.752 -4.147 1.00 73.81 84 ASP A C 1
ATOM 643 O O . ASP A 1 84 ? 11.658 6.854 -4.375 1.00 73.81 84 ASP A O 1
ATOM 647 N N . GLN A 1 85 ? 9.862 5.576 -3.933 1.00 79.31 85 GLN A N 1
ATOM 648 C CA . GLN A 1 85 ? 10.513 4.295 -4.177 1.00 79.31 85 GLN A CA 1
ATOM 649 C C . GLN A 1 85 ? 10.246 3.835 -5.606 1.00 79.31 85 GLN A C 1
ATOM 651 O O . GLN A 1 85 ? 9.228 4.167 -6.213 1.00 79.31 85 GLN A O 1
ATOM 656 N N . GLU A 1 86 ? 11.196 3.098 -6.150 1.00 81.62 86 GLU A N 1
ATOM 657 C CA . GLU A 1 86 ? 11.058 2.426 -7.433 1.00 81.62 86 GLU A CA 1
ATOM 658 C C . GLU A 1 86 ? 10.174 1.182 -7.338 1.00 81.62 86 GLU A C 1
ATOM 660 O O . GLU A 1 86 ? 9.775 0.773 -6.252 1.00 81.62 86 GLU A O 1
ATOM 665 N N . ILE A 1 87 ? 9.833 0.630 -8.499 1.00 80.62 87 ILE A N 1
ATOM 666 C CA . ILE A 1 87 ? 9.090 -0.620 -8.640 1.00 80.62 87 ILE A CA 1
ATOM 667 C C . ILE A 1 87 ? 9.810 -1.403 -9.737 1.00 80.62 87 ILE A C 1
ATOM 669 O O . ILE A 1 87 ? 9.962 -0.835 -10.828 1.00 80.62 87 ILE A O 1
ATOM 673 N N . PRO A 1 88 ? 10.244 -2.649 -9.501 1.00 85.50 88 PRO A N 1
ATOM 674 C CA . PRO A 1 88 ? 10.258 -3.389 -8.225 1.00 85.50 88 PRO A CA 1
ATOM 675 C C . PRO A 1 88 ? 11.222 -2.783 -7.188 1.00 85.50 88 PRO A C 1
ATOM 677 O O . PRO A 1 88 ? 12.177 -2.109 -7.588 1.00 85.50 88 PRO A O 1
ATOM 680 N N . GLU A 1 89 ? 10.997 -2.989 -5.883 1.00 80.56 89 GLU A N 1
ATOM 681 C CA . GLU A 1 89 ? 11.913 -2.506 -4.835 1.00 80.56 89 GLU A CA 1
ATOM 682 C C . GLU A 1 89 ? 13.341 -3.058 -5.056 1.00 80.56 89 GLU A C 1
ATOM 684 O O . GLU A 1 89 ? 13.540 -4.247 -5.282 1.00 80.56 89 GLU A O 1
ATOM 689 N N . ASP A 1 90 ? 14.349 -2.175 -5.046 1.00 81.25 90 ASP A N 1
ATOM 690 C CA . ASP A 1 90 ? 15.781 -2.455 -5.278 1.00 81.25 90 ASP A CA 1
ATOM 691 C C . ASP A 1 90 ? 16.199 -2.949 -6.688 1.00 81.25 90 ASP A C 1
ATOM 693 O O . ASP A 1 90 ? 17.402 -3.080 -6.953 1.00 81.25 90 ASP A O 1
ATOM 697 N N . ALA A 1 91 ? 15.259 -3.191 -7.610 1.00 85.38 91 ALA A N 1
ATOM 698 C CA . ALA A 1 91 ? 15.543 -3.654 -8.979 1.00 85.38 91 ALA A CA 1
ATOM 699 C C . ALA A 1 91 ? 15.031 -2.715 -10.088 1.00 85.38 91 ALA A C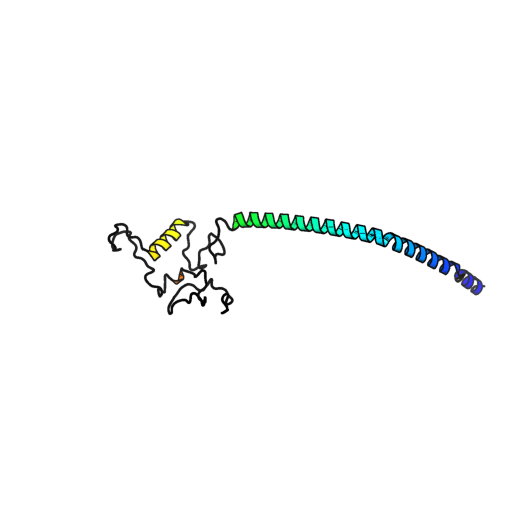 1
ATOM 701 O O . ALA A 1 91 ? 15.456 -2.825 -11.241 1.00 85.38 91 ALA A O 1
ATOM 702 N N . GLY A 1 92 ? 14.132 -1.787 -9.755 1.00 84.12 92 GLY A N 1
ATOM 703 C CA . GLY A 1 92 ? 13.497 -0.879 -10.704 1.00 84.12 92 GLY A CA 1
ATOM 704 C C . GLY A 1 92 ? 14.377 0.259 -11.233 1.00 84.12 92 GLY A C 1
ATOM 705 O O . GLY A 1 92 ? 15.599 0.328 -11.076 1.00 84.12 92 GLY A O 1
ATOM 706 N N . TYR A 1 93 ? 13.725 1.196 -11.922 1.00 85.19 93 TYR A N 1
ATOM 707 C CA . TYR A 1 93 ? 14.376 2.415 -12.399 1.00 85.19 93 TYR A CA 1
ATOM 708 C C . TYR A 1 93 ? 14.493 3.453 -11.278 1.00 85.19 93 TYR A C 1
ATOM 710 O O . TYR A 1 93 ? 13.589 4.270 -11.073 1.00 85.19 93 TYR A O 1
ATOM 718 N N . THR A 1 94 ? 15.641 3.474 -10.599 1.00 77.19 94 THR A N 1
ATOM 719 C CA . THR A 1 94 ? 15.917 4.494 -9.577 1.00 77.19 94 THR A CA 1
ATOM 720 C C . THR A 1 94 ? 16.000 5.897 -10.182 1.00 77.19 94 THR A C 1
ATOM 722 O O . THR A 1 94 ? 16.614 6.139 -11.227 1.00 77.19 94 THR A O 1
ATOM 725 N N . PHE A 1 95 ? 15.483 6.887 -9.453 1.00 74.88 95 PHE A N 1
ATOM 726 C CA . PHE A 1 95 ? 16.005 8.246 -9.556 1.00 74.88 95 PHE A CA 1
ATOM 727 C C . PHE A 1 95 ? 16.961 8.494 -8.390 1.00 74.88 95 PHE A C 1
ATOM 729 O O . PHE A 1 95 ? 16.674 8.176 -7.239 1.00 74.88 95 PHE A O 1
ATOM 736 N N . THR A 1 96 ? 18.100 9.123 -8.657 1.00 69.94 96 THR A N 1
ATOM 737 C CA . THR A 1 96 ? 18.929 9.670 -7.579 1.00 69.94 96 THR A CA 1
ATOM 738 C C . THR A 1 96 ? 18.491 11.102 -7.285 1.00 69.94 96 THR A C 1
ATOM 740 O O . THR A 1 96 ? 18.006 11.816 -8.167 1.00 69.94 96 THR A O 1
ATOM 743 N N . THR A 1 97 ? 18.712 11.581 -6.060 1.00 68.75 97 THR A N 1
ATOM 744 C CA . THR A 1 97 ? 18.453 12.987 -5.680 1.00 68.75 97 THR A CA 1
ATOM 745 C C . THR A 1 97 ? 19.202 14.005 -6.550 1.00 68.75 97 THR A C 1
ATOM 747 O O . THR A 1 97 ? 18.828 15.175 -6.580 1.00 68.75 97 THR A O 1
ATOM 750 N N . VAL A 1 98 ? 20.234 13.566 -7.279 1.00 75.88 98 VAL A N 1
ATOM 751 C CA . VAL A 1 98 ? 21.009 14.370 -8.233 1.00 75.88 98 VAL A CA 1
ATOM 752 C C . VAL A 1 98 ? 20.362 14.404 -9.624 1.00 75.88 98 VAL A C 1
ATOM 754 O O . VAL A 1 98 ? 20.400 15.442 -10.279 1.00 75.88 98 VAL A O 1
ATOM 757 N N . GLN A 1 99 ? 19.776 13.295 -10.082 1.00 78.06 99 GLN A N 1
ATOM 758 C CA . GLN A 1 99 ? 19.231 13.151 -11.440 1.00 78.06 99 GLN A CA 1
ATOM 759 C C . GLN A 1 99 ? 17.742 13.527 -11.536 1.00 78.06 99 GLN A C 1
ATOM 761 O O . GLN A 1 99 ? 17.303 14.040 -12.565 1.00 78.06 99 GLN A O 1
ATOM 766 N N . GLY A 1 100 ? 16.981 13.334 -10.453 1.00 74.00 100 GLY A N 1
ATOM 767 C CA . GLY A 1 100 ? 15.550 13.636 -10.378 1.00 74.00 100 GLY A CA 1
ATOM 768 C C . GLY A 1 100 ? 14.657 12.670 -11.172 1.00 74.00 100 GLY A C 1
ATOM 769 O O . GLY A 1 100 ? 15.127 11.879 -11.985 1.00 74.00 100 GLY A O 1
ATOM 770 N N . GLN A 1 101 ? 13.342 12.753 -10.943 1.00 76.94 101 GLN A N 1
ATOM 771 C CA . GLN A 1 101 ? 12.331 11.856 -11.532 1.00 76.94 101 GLN A CA 1
ATOM 772 C C . GLN A 1 101 ? 12.379 11.802 -13.073 1.00 76.94 101 GLN A C 1
ATOM 774 O O . GLN A 1 101 ? 12.211 10.738 -13.660 1.00 76.94 101 GLN A O 1
ATOM 779 N N . ALA A 1 102 ? 12.671 12.931 -13.728 1.00 81.88 102 ALA A N 1
ATOM 780 C CA . ALA A 1 102 ? 12.743 13.018 -15.188 1.00 81.88 102 ALA A CA 1
ATOM 781 C C . ALA A 1 102 ? 13.805 12.087 -15.800 1.00 81.88 102 ALA A C 1
ATOM 783 O O . ALA A 1 102 ? 13.685 11.704 -16.960 1.00 81.88 102 ALA A O 1
ATOM 784 N N . TYR A 1 103 ? 14.842 11.723 -15.039 1.00 83.62 103 TYR A N 1
ATOM 785 C CA . TYR A 1 103 ? 15.853 10.780 -15.503 1.00 83.62 103 TYR A CA 1
ATOM 786 C C . TYR A 1 103 ? 15.316 9.348 -15.555 1.00 83.62 103 TYR A C 1
ATOM 788 O O . TYR A 1 103 ? 15.484 8.691 -16.577 1.00 83.62 103 TYR A O 1
ATOM 796 N N . ALA A 1 104 ? 14.626 8.891 -14.505 1.00 81.25 104 ALA A N 1
ATOM 797 C CA . ALA A 1 104 ? 14.012 7.562 -14.478 1.00 81.25 104 ALA A CA 1
ATOM 798 C C . ALA A 1 104 ? 12.959 7.412 -15.592 1.00 81.25 104 ALA A C 1
ATOM 800 O O . ALA A 1 104 ? 12.979 6.434 -16.332 1.00 81.25 104 ALA A O 1
ATOM 801 N N . GLU A 1 105 ? 12.115 8.431 -15.802 1.00 82.00 105 GLU A N 1
ATOM 802 C CA . GLU A 1 105 ? 11.139 8.459 -16.908 1.00 82.00 105 GLU A CA 1
ATOM 803 C C . GLU A 1 105 ? 11.809 8.365 -18.288 1.00 82.00 105 GLU A C 1
ATOM 805 O O . GLU A 1 105 ? 11.292 7.726 -19.206 1.00 82.00 105 GLU A O 1
ATOM 810 N N . LEU A 1 106 ? 12.974 8.996 -18.440 1.00 84.00 106 LEU A N 1
ATOM 811 C CA . LEU A 1 106 ? 13.739 8.961 -19.678 1.00 84.00 106 LEU A CA 1
ATOM 812 C C . LEU A 1 106 ? 14.398 7.594 -19.910 1.00 84.00 106 LEU A C 1
ATOM 814 O O . LEU A 1 106 ? 14.407 7.137 -21.048 1.00 84.00 106 LEU A O 1
ATOM 818 N N . GLN A 1 107 ? 14.899 6.936 -18.858 1.00 84.44 107 GLN A N 1
ATOM 819 C CA . GLN A 1 107 ? 15.438 5.571 -18.946 1.00 84.44 107 GLN A CA 1
ATOM 820 C C . GLN A 1 107 ? 14.358 4.576 -19.380 1.00 84.44 107 GLN A C 1
ATOM 822 O O . GLN A 1 107 ? 14.555 3.873 -20.364 1.00 84.44 107 GLN A O 1
ATOM 827 N N . VAL A 1 108 ? 13.177 4.617 -18.750 1.00 85.75 108 VAL A N 1
ATOM 828 C CA . VAL A 1 108 ? 12.025 3.799 -19.169 1.00 85.75 108 VAL A CA 1
ATOM 829 C C . VAL A 1 108 ? 11.715 4.035 -20.647 1.00 85.75 108 VAL A C 1
ATOM 831 O O . VAL A 1 108 ? 11.572 3.095 -21.420 1.00 85.75 108 VAL A O 1
ATOM 834 N N . LYS A 1 109 ? 11.658 5.300 -21.083 1.00 86.56 109 LYS A N 1
ATOM 835 C CA . LYS A 1 109 ? 11.396 5.622 -22.491 1.00 86.56 109 LYS A CA 1
ATOM 836 C C . LYS A 1 109 ? 12.441 5.006 -23.428 1.00 86.56 109 LYS A C 1
ATOM 838 O O . LYS A 1 109 ? 12.068 4.471 -24.470 1.00 86.56 109 LYS A O 1
ATOM 843 N N . TYR A 1 110 ? 13.721 5.104 -23.082 1.00 85.69 110 TYR A N 1
ATOM 844 C CA . TYR A 1 110 ? 14.790 4.529 -23.893 1.00 85.69 110 TYR A CA 1
ATOM 845 C C . TYR A 1 110 ? 14.693 3.012 -23.979 1.00 85.69 110 TYR A C 1
ATOM 847 O O . TYR A 1 110 ? 14.913 2.477 -25.058 1.00 85.69 110 TYR A O 1
ATOM 855 N N . ASP A 1 111 ? 14.261 2.334 -22.923 1.00 84.12 111 ASP A N 1
ATOM 856 C CA . ASP A 1 111 ? 14.170 0.878 -22.949 1.00 84.12 111 ASP A CA 1
ATOM 857 C C . ASP A 1 111 ? 13.029 0.362 -23.833 1.00 84.12 111 ASP A C 1
ATOM 859 O O . ASP A 1 111 ? 13.234 -0.609 -24.559 1.00 84.12 111 ASP A O 1
ATOM 863 N N . LEU A 1 112 ? 11.870 1.039 -23.867 1.00 84.12 112 LEU A N 1
ATOM 864 C CA . LEU A 1 112 ? 10.748 0.628 -24.729 1.00 84.12 112 LEU A CA 1
ATOM 865 C C . LEU A 1 112 ? 10.951 0.965 -26.212 1.00 84.12 112 LEU A C 1
ATOM 867 O O . LEU A 1 112 ? 10.567 0.184 -27.079 1.00 84.12 112 LEU A O 1
ATOM 871 N N . ILE A 1 113 ? 11.412 2.182 -26.514 1.00 85.12 113 ILE A N 1
ATOM 872 C CA . ILE A 1 113 ? 11.369 2.728 -27.885 1.00 85.12 113 ILE A CA 1
ATOM 873 C C . ILE A 1 113 ? 12.713 3.259 -28.383 1.00 85.12 113 ILE A C 1
ATOM 875 O O . ILE A 1 113 ? 12.833 3.611 -29.557 1.00 85.12 113 ILE A O 1
ATOM 879 N N . GLY A 1 114 ? 13.719 3.335 -27.517 1.00 87.19 114 GLY A N 1
ATOM 880 C CA . GLY A 1 114 ? 14.968 4.012 -27.825 1.00 87.19 114 GLY A CA 1
ATOM 881 C C . GLY A 1 114 ? 14.807 5.526 -28.000 1.00 87.19 114 GLY A C 1
ATOM 882 O O . GLY A 1 114 ? 13.741 6.120 -27.810 1.00 87.19 114 GLY A O 1
ATOM 883 N N . SER A 1 115 ? 15.905 6.177 -28.357 1.00 88.88 115 SER A N 1
ATOM 884 C CA . SER A 1 115 ? 15.966 7.578 -28.754 1.00 88.88 115 SER A CA 1
ATOM 885 C C . SER A 1 115 ? 16.471 7.657 -30.181 1.00 88.88 115 SER A C 1
ATOM 887 O O . SER A 1 115 ? 17.677 7.613 -30.391 1.00 88.88 115 SER A O 1
ATOM 889 N N . ASP A 1 116 ? 15.541 7.790 -31.118 1.00 87.38 116 ASP A N 1
ATOM 890 C CA . ASP A 1 116 ? 15.810 8.138 -32.511 1.00 87.38 116 ASP A CA 1
ATOM 891 C C . ASP A 1 116 ? 15.550 9.648 -32.664 1.00 87.38 116 ASP A C 1
ATOM 893 O O . ASP A 1 116 ? 14.422 10.128 -32.478 1.00 87.38 116 ASP A O 1
ATOM 897 N N . LEU A 1 117 ? 16.617 10.422 -32.871 1.00 87.94 117 LEU A N 1
ATOM 898 C CA . LEU A 1 117 ? 16.553 11.885 -32.923 1.00 87.94 117 LEU A CA 1
ATOM 899 C C . LEU A 1 117 ? 16.175 12.383 -34.317 1.00 87.94 117 LEU A C 1
ATOM 901 O O . LEU A 1 117 ? 15.616 13.481 -34.441 1.00 87.94 117 LEU A O 1
ATOM 905 N N . ASN A 1 118 ? 16.507 11.615 -35.351 1.00 88.81 118 ASN A N 1
ATOM 906 C CA . ASN A 1 118 ? 16.406 12.026 -36.746 1.00 88.81 118 ASN A CA 1
ATOM 907 C C . ASN A 1 118 ? 15.190 11.383 -37.469 1.00 88.81 118 ASN A C 1
ATOM 909 O O . ASN A 1 118 ? 14.738 11.907 -38.493 1.00 88.81 118 ASN A O 1
ATOM 913 N N . GLY A 1 119 ? 14.592 10.344 -36.879 1.00 87.81 119 GLY A N 1
ATOM 914 C CA . GLY A 1 119 ? 13.419 9.616 -37.353 1.00 87.81 119 GLY A CA 1
ATOM 915 C C . GLY A 1 119 ? 13.696 8.639 -38.497 1.00 87.81 119 GLY A C 1
ATOM 916 O O . GLY A 1 119 ? 12.760 8.333 -39.246 1.00 87.81 119 GLY A O 1
ATOM 917 N N . ASP A 1 120 ? 14.945 8.229 -38.718 1.00 90.38 120 ASP A N 1
ATOM 918 C CA . ASP A 1 120 ? 15.340 7.377 -39.843 1.00 90.38 120 ASP A CA 1
ATOM 919 C C . ASP A 1 120 ? 15.207 5.870 -39.565 1.00 90.38 120 ASP A C 1
ATOM 921 O O . ASP A 1 120 ? 15.200 5.071 -40.512 1.00 90.38 120 ASP A O 1
ATOM 925 N N . GLY A 1 121 ? 14.974 5.496 -38.303 1.00 85.38 121 GLY A N 1
ATOM 926 C CA . GLY A 1 121 ? 14.763 4.122 -37.864 1.00 85.38 121 GLY A CA 1
ATOM 927 C C . GLY A 1 121 ? 16.040 3.314 -37.632 1.00 85.38 121 GLY A C 1
ATOM 928 O O . GLY A 1 121 ? 15.935 2.099 -37.427 1.00 85.38 121 GLY A O 1
ATOM 929 N N . ASP A 1 122 ? 17.216 3.938 -37.669 1.00 88.12 122 ASP A N 1
ATOM 930 C CA . ASP A 1 122 ? 18.433 3.388 -37.086 1.00 88.12 122 ASP A CA 1
ATOM 931 C C . ASP A 1 122 ? 18.766 4.063 -35.735 1.00 88.12 122 ASP A C 1
ATOM 933 O O . ASP A 1 122 ? 17.983 4.848 -35.208 1.00 88.12 122 ASP A O 1
ATOM 937 N N . TYR A 1 123 ? 19.834 3.601 -35.081 1.00 88.81 123 TYR A N 1
ATOM 938 C CA . TYR A 1 123 ? 20.283 4.121 -33.781 1.00 88.81 123 TYR A CA 1
ATOM 939 C C . TYR A 1 123 ? 21.814 4.223 -33.755 1.00 88.81 123 TYR A C 1
ATOM 941 O O . TYR A 1 123 ? 22.458 3.826 -32.776 1.00 88.81 123 TYR A O 1
ATOM 949 N N . ILE A 1 124 ? 22.425 4.606 -34.881 1.00 90.00 124 ILE A N 1
ATOM 950 C CA . ILE A 1 124 ? 23.893 4.626 -35.026 1.00 90.00 124 ILE A CA 1
ATOM 951 C C . ILE A 1 124 ? 24.492 6.023 -34.844 1.00 90.00 124 ILE A C 1
ATOM 953 O O . ILE A 1 124 ? 25.722 6.145 -34.780 1.00 90.00 124 ILE A O 1
ATOM 957 N N . ASP A 1 125 ? 23.652 7.054 -34.752 1.00 89.19 125 ASP A N 1
ATOM 958 C CA . ASP A 1 125 ? 24.089 8.437 -34.620 1.00 89.19 125 ASP A CA 1
ATOM 959 C C . ASP A 1 125 ? 24.497 8.806 -33.183 1.00 89.19 125 ASP A C 1
ATOM 961 O O . ASP A 1 125 ? 24.220 8.137 -32.183 1.00 89.19 125 ASP A O 1
ATOM 965 N N . GLU A 1 126 ? 25.214 9.924 -33.068 1.00 89.62 126 GLU A N 1
ATOM 966 C CA . GLU A 1 126 ? 25.661 10.446 -31.781 1.00 89.62 126 GLU A CA 1
ATOM 967 C C . GLU A 1 126 ? 24.464 10.895 -30.923 1.00 89.62 126 GLU A C 1
ATOM 969 O O . GLU A 1 126 ? 23.695 11.774 -31.314 1.00 89.62 126 GLU A O 1
ATOM 974 N N . ASN A 1 127 ? 24.384 10.369 -29.695 1.00 86.00 127 ASN A N 1
ATOM 975 C CA . ASN A 1 127 ? 23.299 10.582 -28.721 1.00 86.00 127 ASN A CA 1
ATOM 976 C C . ASN A 1 127 ? 21.987 9.843 -29.021 1.00 86.00 127 ASN A C 1
ATOM 978 O O . ASN A 1 127 ? 20.983 10.111 -28.355 1.00 86.00 127 ASN A O 1
ATOM 982 N N . GLU A 1 128 ? 21.999 8.898 -29.957 1.00 89.56 128 GLU A N 1
ATOM 983 C CA . GLU A 1 128 ? 20.913 7.938 -30.119 1.00 89.56 128 GLU A CA 1
ATOM 984 C C . GLU A 1 128 ? 21.127 6.708 -29.241 1.00 89.56 128 GLU A C 1
ATOM 986 O O . GLU A 1 128 ? 22.249 6.342 -28.882 1.00 89.56 128 GLU A O 1
ATOM 99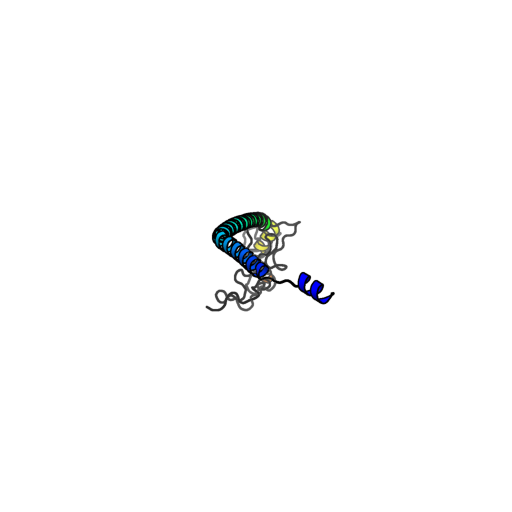1 N N . ILE A 1 129 ? 20.017 6.109 -28.817 1.00 88.56 129 ILE A N 1
ATOM 992 C CA . ILE A 1 129 ? 20.013 4.968 -27.899 1.00 88.56 129 ILE A CA 1
ATOM 993 C C . ILE A 1 129 ? 19.041 3.944 -28.460 1.00 88.56 129 ILE A C 1
ATOM 995 O O . ILE A 1 129 ? 17.855 4.237 -28.580 1.00 88.56 129 ILE A O 1
ATOM 999 N N . ALA A 1 130 ? 19.529 2.753 -28.794 1.00 87.31 130 ALA A N 1
ATOM 1000 C CA . ALA A 1 130 ? 18.670 1.658 -29.227 1.00 87.31 130 ALA A CA 1
ATOM 1001 C C . ALA A 1 130 ? 17.795 1.147 -28.063 1.00 87.31 130 ALA A C 1
ATOM 1003 O O . ALA A 1 130 ? 18.271 1.134 -26.923 1.00 87.31 130 ALA A O 1
ATOM 1004 N N . PRO A 1 131 ? 16.555 0.692 -28.330 1.00 87.50 131 PRO A N 1
ATOM 1005 C CA . PRO A 1 131 ? 15.730 0.045 -27.319 1.00 87.50 131 PRO A CA 1
ATOM 1006 C C . PRO A 1 131 ? 16.428 -1.209 -26.797 1.00 87.50 131 PRO A C 1
ATOM 1008 O O . PRO A 1 131 ? 16.866 -2.069 -27.565 1.00 87.50 131 PRO A O 1
ATOM 1011 N N . SER A 1 132 ? 16.542 -1.300 -25.479 1.00 84.75 132 SER A N 1
ATOM 1012 C CA . SER A 1 132 ? 17.157 -2.426 -24.777 1.00 84.75 132 SER A CA 1
ATOM 1013 C C . SER A 1 132 ? 16.148 -3.559 -24.540 1.00 84.75 132 SER A C 1
ATOM 1015 O O . SER A 1 132 ? 16.522 -4.733 -24.599 1.00 84.75 132 SER A O 1
ATOM 1017 N N . PHE A 1 133 ? 14.860 -3.235 -24.372 1.00 85.38 133 PHE A N 1
ATOM 1018 C CA . PHE A 1 133 ? 13.774 -4.202 -24.238 1.00 85.38 133 PHE A CA 1
ATOM 1019 C C . PHE A 1 133 ? 13.218 -4.573 -25.620 1.00 85.38 133 PHE A C 1
ATOM 1021 O O . PHE A 1 133 ? 12.358 -3.897 -26.182 1.00 85.38 133 PHE A O 1
ATOM 1028 N N . SER A 1 134 ? 13.739 -5.653 -26.200 1.00 81.50 134 SER A N 1
ATOM 1029 C CA . SER A 1 134 ? 13.392 -6.087 -27.564 1.00 81.50 134 SER A CA 1
ATOM 1030 C C . SER A 1 134 ? 12.459 -7.300 -27.618 1.00 81.50 134 SER A C 1
ATOM 1032 O O . SER A 1 134 ? 11.722 -7.467 -28.592 1.00 81.50 134 SER A O 1
ATOM 1034 N N . THR A 1 135 ? 12.467 -8.134 -26.580 1.00 86.81 135 THR A N 1
ATOM 1035 C CA . THR A 1 135 ? 11.720 -9.392 -26.487 1.00 86.81 135 THR A CA 1
ATOM 1036 C C . THR A 1 135 ? 11.319 -9.658 -25.035 1.00 86.81 135 THR A C 1
ATOM 1038 O O . THR A 1 135 ? 11.865 -9.056 -24.112 1.00 86.81 135 THR A O 1
ATOM 1041 N N . TYR A 1 136 ? 10.332 -10.534 -24.827 1.00 82.38 136 TYR A N 1
ATOM 1042 C CA . TYR A 1 136 ? 9.807 -10.837 -23.491 1.00 82.38 136 TYR A CA 1
ATOM 1043 C C . TYR A 1 136 ? 10.758 -11.709 -22.642 1.00 82.38 136 TYR A C 1
ATOM 1045 O O . TYR A 1 136 ? 10.607 -11.744 -21.426 1.00 82.38 136 TYR A O 1
ATOM 1053 N N . ASP A 1 137 ? 11.722 -12.386 -23.274 1.00 87.69 137 ASP A N 1
ATOM 1054 C CA . ASP A 1 137 ? 12.748 -13.254 -22.671 1.00 87.69 137 ASP A CA 1
ATOM 1055 C C . ASP A 1 137 ? 14.053 -12.496 -22.353 1.00 87.69 137 ASP A C 1
ATOM 1057 O O . ASP A 1 137 ? 15.128 -13.082 -22.224 1.00 87.69 137 ASP A O 1
ATOM 1061 N N . ASN A 1 138 ? 13.986 -11.164 -22.272 1.00 88.12 138 ASN A N 1
ATOM 1062 C CA . ASN A 1 138 ? 15.141 -10.332 -21.960 1.00 88.12 138 ASN A CA 1
ATOM 1063 C C . ASN A 1 138 ? 15.554 -10.496 -20.488 1.00 88.12 138 ASN A C 1
ATOM 1065 O O . ASN A 1 138 ? 14.840 -10.067 -19.589 1.00 88.12 138 ASN A O 1
ATOM 1069 N N . ASP A 1 139 ? 16.740 -11.041 -20.235 1.00 87.44 139 ASP A N 1
ATOM 1070 C CA . ASP A 1 139 ? 17.207 -11.413 -18.895 1.00 87.44 139 ASP A CA 1
ATOM 1071 C C . ASP A 1 139 ? 17.787 -10.258 -18.059 1.00 87.44 139 ASP A C 1
ATOM 1073 O O . ASP A 1 139 ? 18.113 -10.461 -16.882 1.00 87.44 139 ASP A O 1
ATOM 1077 N N . VAL A 1 140 ? 17.920 -9.061 -18.640 1.00 86.56 140 VAL A N 1
ATOM 1078 C CA . VAL A 1 140 ? 18.502 -7.875 -17.990 1.00 86.56 140 VAL A CA 1
ATOM 1079 C C . VAL A 1 140 ? 17.444 -6.816 -17.711 1.00 86.56 140 VAL A C 1
ATOM 1081 O O . VAL A 1 140 ? 17.328 -6.348 -16.583 1.00 86.56 140 VAL A O 1
ATOM 1084 N N . GLU A 1 141 ? 16.690 -6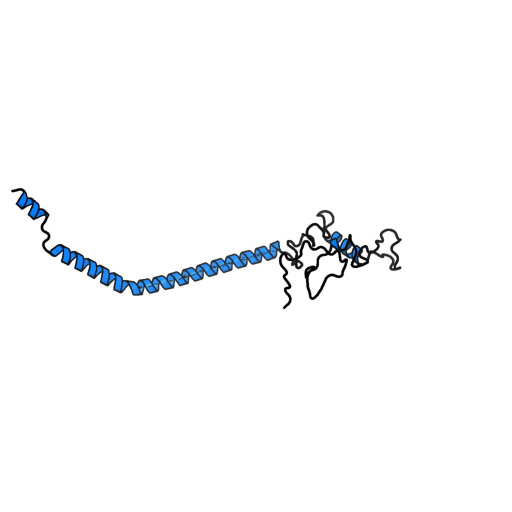.420 -18.732 1.00 87.75 141 GLU A N 1
ATOM 1085 C CA . GLU A 1 141 ? 15.715 -5.337 -18.628 1.00 87.75 141 GLU A CA 1
ATOM 1086 C C . GLU A 1 141 ? 14.368 -5.805 -18.102 1.00 87.75 141 GLU A C 1
ATOM 1088 O O . GLU A 1 141 ? 13.738 -5.050 -17.370 1.00 87.75 141 GLU A O 1
ATOM 1093 N N . ALA A 1 142 ? 13.931 -7.041 -18.381 1.00 88.00 142 ALA A N 1
ATOM 1094 C CA . ALA A 1 142 ? 12.654 -7.527 -17.844 1.00 88.00 142 ALA A CA 1
ATOM 1095 C C . ALA A 1 142 ? 12.635 -7.531 -16.305 1.00 88.00 142 ALA A C 1
ATOM 1097 O O . ALA A 1 142 ? 11.606 -7.222 -15.712 1.00 88.00 142 ALA A O 1
ATOM 1098 N N . LYS A 1 143 ? 13.795 -7.738 -15.668 1.00 88.75 143 LYS A N 1
ATOM 1099 C CA . LYS A 1 143 ? 13.978 -7.698 -14.207 1.00 88.75 143 LYS A CA 1
ATOM 1100 C C . LYS A 1 143 ? 13.762 -6.323 -13.574 1.00 88.75 143 LYS A C 1
ATOM 1102 O O . LYS A 1 143 ? 13.678 -6.217 -12.361 1.00 88.75 143 LYS A O 1
ATOM 1107 N N . LYS A 1 144 ? 13.680 -5.252 -14.369 1.00 89.19 144 LYS A N 1
ATOM 1108 C CA . LYS A 1 144 ? 13.341 -3.908 -13.867 1.00 89.19 144 LYS A CA 1
ATOM 1109 C C . LYS A 1 144 ? 11.841 -3.623 -13.895 1.00 89.19 144 LYS A C 1
ATOM 1111 O O . LYS A 1 144 ? 11.422 -2.497 -13.632 1.00 89.19 144 LYS A O 1
ATOM 1116 N N . TRP A 1 145 ? 11.035 -4.608 -14.280 1.00 86.88 145 TRP A N 1
ATOM 1117 C CA . TRP A 1 145 ? 9.594 -4.498 -14.440 1.00 86.88 145 TRP A CA 1
ATOM 1118 C C . TRP A 1 145 ? 8.920 -5.472 -13.485 1.00 86.88 145 TRP A C 1
ATOM 1120 O O . TRP A 1 145 ? 9.412 -6.573 -13.281 1.00 86.88 145 TRP A O 1
ATOM 1130 N N . SER A 1 146 ? 7.770 -5.074 -12.944 1.00 86.38 146 SER A N 1
ATOM 1131 C CA . SER A 1 146 ? 6.925 -5.926 -12.106 1.00 86.38 146 SER A CA 1
ATOM 1132 C C . SER A 1 146 ? 5.497 -5.952 -12.651 1.00 86.38 146 SER A C 1
ATOM 1134 O O . SER A 1 146 ? 5.003 -4.966 -13.217 1.00 86.38 146 SER A O 1
ATOM 1136 N N . SER A 1 147 ? 4.827 -7.092 -12.497 1.00 83.62 147 SER A N 1
ATOM 1137 C CA . SER A 1 147 ? 3.432 -7.279 -12.889 1.00 83.62 147 SER A CA 1
ATOM 1138 C C . SER A 1 147 ? 2.490 -6.764 -11.804 1.00 83.62 147 SER A C 1
ATOM 1140 O O . SER A 1 147 ? 2.490 -7.243 -10.677 1.00 83.62 147 SER A O 1
ATOM 1142 N N . VAL A 1 148 ? 1.562 -5.872 -12.167 1.00 80.38 148 VAL A N 1
ATOM 1143 C CA . VAL A 1 148 ? 0.478 -5.443 -11.254 1.00 80.38 148 VAL A CA 1
ATOM 1144 C C . VAL A 1 148 ? -0.493 -6.571 -10.889 1.00 80.38 148 VAL A C 1
ATOM 1146 O O . VAL A 1 148 ? -1.336 -6.399 -10.008 1.00 80.38 148 VAL A O 1
ATOM 1149 N N . PHE A 1 149 ? -0.426 -7.691 -11.606 1.00 78.62 149 PHE A N 1
ATOM 1150 C CA . PHE A 1 149 ? -1.260 -8.860 -11.378 1.00 78.62 149 PHE A CA 1
ATOM 1151 C C . PHE A 1 149 ? -0.490 -10.028 -10.753 1.00 78.62 149 PHE A C 1
ATOM 1153 O O . PHE A 1 149 ? -1.106 -11.063 -10.543 1.00 78.62 149 PHE A O 1
ATOM 1160 N N . GLY A 1 150 ? 0.801 -9.870 -10.455 1.00 81.19 150 GLY A N 1
ATOM 1161 C CA . GLY A 1 150 ? 1.692 -10.969 -10.079 1.00 81.19 150 GLY A CA 1
ATOM 1162 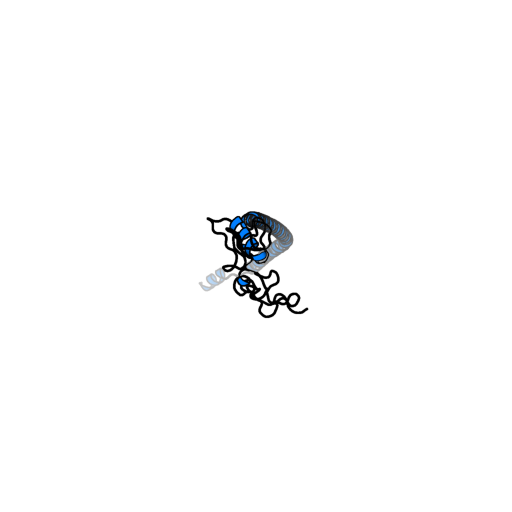C C . GLY A 1 150 ? 2.162 -11.796 -11.281 1.00 81.19 150 GLY A C 1
ATOM 1163 O O . GLY A 1 150 ? 1.630 -11.643 -12.393 1.00 81.19 150 GLY A O 1
ATOM 1164 N N . THR A 1 151 ? 3.176 -12.641 -11.084 1.00 84.38 151 THR A N 1
ATOM 1165 C CA . THR A 1 151 ? 3.669 -13.575 -12.119 1.00 84.38 151 THR A CA 1
ATOM 1166 C C . THR A 1 151 ? 2.855 -14.873 -12.208 1.00 84.38 151 THR A C 1
ATOM 1168 O O . THR A 1 151 ? 2.897 -15.570 -13.225 1.00 84.38 151 THR A O 1
ATOM 1171 N N . ASP A 1 152 ? 2.053 -15.166 -11.184 1.00 81.69 152 ASP A N 1
ATOM 1172 C CA . ASP A 1 152 ? 1.295 -16.407 -10.999 1.00 81.69 152 ASP A CA 1
ATOM 1173 C C . ASP A 1 152 ? -0.188 -16.315 -11.405 1.00 81.69 152 ASP A C 1
ATOM 1175 O O . ASP A 1 152 ? -0.938 -17.281 -11.250 1.00 81.69 152 ASP A O 1
ATOM 1179 N N . ASN A 1 153 ? -0.635 -15.179 -11.951 1.00 82.00 153 ASN A N 1
ATOM 1180 C CA . ASN A 1 153 ? -2.042 -14.973 -12.288 1.00 82.00 153 ASN A CA 1
ATOM 1181 C C . ASN A 1 153 ? -2.534 -15.971 -13.365 1.00 82.00 153 ASN A C 1
ATOM 1183 O O . ASN A 1 153 ? -2.079 -15.898 -14.512 1.00 82.00 153 ASN A O 1
ATOM 1187 N N . PRO A 1 154 ? -3.529 -16.837 -13.074 1.00 82.88 154 PRO A N 1
ATOM 1188 C CA . PRO A 1 154 ? -4.045 -17.819 -14.030 1.00 82.88 154 PRO A CA 1
ATOM 1189 C C . PRO A 1 154 ? -4.731 -17.184 -15.251 1.00 82.88 154 PRO A C 1
ATOM 1191 O O . PRO A 1 154 ? -4.719 -17.769 -16.334 1.00 82.88 154 PRO A O 1
ATOM 1194 N N . ASP A 1 155 ? -5.291 -15.977 -15.113 1.00 82.56 155 ASP A N 1
ATOM 1195 C CA . ASP A 1 155 ? -5.914 -15.235 -16.220 1.00 82.56 155 ASP A CA 1
ATOM 1196 C C . ASP A 1 155 ? -4.883 -14.493 -17.094 1.00 82.56 155 ASP A C 1
ATOM 1198 O O . ASP A 1 155 ? -5.214 -14.016 -18.185 1.00 82.56 155 ASP A O 1
ATOM 1202 N N . ALA A 1 156 ? -3.636 -14.378 -16.627 1.00 80.75 156 ALA A N 1
ATOM 1203 C CA . ALA A 1 156 ? -2.551 -13.662 -17.291 1.00 80.75 156 ALA A CA 1
ATOM 1204 C C . ALA A 1 156 ? -1.201 -14.349 -17.034 1.00 80.75 156 ALA A C 1
ATOM 1206 O O . ALA A 1 156 ? -0.269 -13.730 -16.525 1.00 80.75 156 ALA A O 1
ATOM 1207 N N . THR A 1 157 ? -1.107 -15.632 -17.391 1.00 83.44 157 THR A N 1
ATOM 1208 C CA . THR A 1 157 ? 0.097 -16.438 -17.162 1.00 83.44 157 THR A CA 1
ATOM 1209 C C . THR A 1 157 ? 1.314 -15.810 -17.830 1.00 83.44 157 THR A C 1
ATOM 1211 O O . THR A 1 157 ? 1.272 -15.502 -19.029 1.00 83.44 157 THR A O 1
ATOM 1214 N N . MET A 1 158 ? 2.407 -15.680 -17.079 1.00 84.69 158 MET A N 1
ATOM 1215 C CA . MET A 1 158 ? 3.690 -15.276 -17.638 1.00 84.69 158 MET A CA 1
ATOM 1216 C C . MET A 1 158 ? 4.125 -16.272 -18.733 1.00 84.69 158 MET A C 1
ATOM 1218 O O . MET A 1 158 ? 3.981 -17.483 -18.542 1.00 84.69 158 MET A O 1
ATOM 1222 N N . PRO A 1 159 ? 4.604 -15.800 -19.900 1.00 85.88 159 PRO A N 1
ATOM 1223 C CA . PRO A 1 159 ? 5.127 -16.685 -20.937 1.00 85.88 159 PRO A CA 1
ATOM 1224 C C . PRO A 1 159 ? 6.352 -17.466 -20.443 1.00 85.88 159 PRO A C 1
ATOM 1226 O O . PRO A 1 159 ? 7.125 -16.964 -19.627 1.00 85.88 159 PRO A O 1
ATOM 1229 N N . ASP A 1 160 ? 6.543 -18.673 -20.985 1.00 85.25 160 ASP A N 1
ATOM 1230 C CA . ASP A 1 160 ? 7.750 -19.476 -20.751 1.00 85.25 160 ASP A CA 1
ATOM 1231 C C . ASP A 1 160 ? 9.000 -18.649 -21.100 1.00 85.25 160 ASP A C 1
ATOM 1233 O O . ASP A 1 160 ? 9.028 -18.032 -22.163 1.00 85.25 160 ASP A O 1
ATOM 1237 N N . ASP A 1 161 ? 10.012 -18.653 -20.226 1.00 87.56 161 ASP A N 1
ATOM 1238 C CA . ASP A 1 161 ? 11.246 -17.843 -20.302 1.00 87.56 161 ASP A CA 1
ATOM 1239 C C . ASP A 1 161 ? 11.070 -16.327 -20.035 1.00 87.56 161 ASP A C 1
ATOM 1241 O O . ASP A 1 161 ? 11.986 -15.544 -20.277 1.00 87.56 161 ASP A O 1
ATOM 1245 N N . GLY A 1 162 ? 9.917 -15.887 -19.518 1.00 87.00 162 GLY A N 1
ATOM 1246 C CA . GLY A 1 162 ? 9.750 -14.526 -19.000 1.00 87.00 162 GLY A CA 1
ATOM 1247 C C . GLY A 1 162 ? 10.587 -14.277 -17.738 1.00 87.00 162 GLY A C 1
ATOM 1248 O O . GLY A 1 162 ? 10.557 -15.071 -16.803 1.00 87.00 162 GLY A O 1
ATOM 1249 N N . GLU A 1 163 ? 11.307 -13.155 -17.707 1.00 89.62 163 GLU A N 1
ATOM 1250 C CA . GLU A 1 163 ? 12.247 -12.782 -16.630 1.00 89.62 163 GLU A CA 1
ATOM 1251 C C . GLU A 1 163 ? 11.786 -11.510 -15.882 1.00 89.62 163 GLU A C 1
ATOM 1253 O O . GLU A 1 163 ? 12.608 -10.707 -15.438 1.00 89.62 163 GLU A O 1
ATOM 1258 N N . ILE A 1 164 ? 10.466 -11.287 -15.804 1.00 89.25 164 ILE A N 1
ATOM 1259 C CA . ILE A 1 164 ? 9.863 -10.199 -15.009 1.00 89.25 164 ILE A CA 1
ATOM 1260 C C . ILE A 1 164 ? 10.181 -10.435 -13.528 1.00 89.25 164 ILE A C 1
ATOM 1262 O O . ILE A 1 164 ? 10.236 -11.580 -13.085 1.00 89.25 164 ILE A O 1
ATOM 1266 N N . ASP A 1 165 ? 10.395 -9.360 -12.775 1.00 88.81 165 ASP A N 1
ATOM 1267 C CA . ASP A 1 165 ? 10.691 -9.447 -11.347 1.00 88.81 165 ASP A CA 1
ATOM 1268 C C . ASP A 1 165 ? 9.498 -9.981 -10.538 1.00 88.81 165 ASP A C 1
ATOM 1270 O O . ASP A 1 165 ? 8.364 -9.513 -10.696 1.00 88.81 165 ASP A O 1
ATOM 1274 N N . ASP A 1 166 ? 9.786 -10.945 -9.664 1.00 86.25 166 ASP A N 1
ATOM 1275 C CA . ASP A 1 166 ? 8.849 -11.626 -8.767 1.00 86.25 166 ASP A CA 1
ATOM 1276 C C . ASP A 1 166 ? 8.977 -11.161 -7.303 1.00 86.25 166 ASP A C 1
ATOM 1278 O O . ASP A 1 166 ? 8.283 -11.670 -6.425 1.00 86.25 166 ASP A O 1
ATOM 1282 N N . GLY A 1 167 ? 9.838 -10.180 -7.006 1.00 82.75 167 GLY A N 1
ATOM 1283 C CA . GLY A 1 167 ? 10.090 -9.709 -5.642 1.00 82.75 167 GLY A CA 1
ATOM 1284 C C . GLY A 1 167 ? 8.872 -9.053 -4.986 1.00 82.75 167 GLY A C 1
ATOM 1285 O O . GLY A 1 167 ? 8.722 -9.109 -3.766 1.00 82.75 167 GLY A O 1
ATOM 1286 N N . GLU A 1 168 ? 7.989 -8.480 -5.803 1.00 80.12 168 GLU A N 1
ATOM 1287 C CA . GLU A 1 168 ? 6.732 -7.837 -5.390 1.00 80.12 168 GLU A CA 1
ATOM 1288 C C . GLU A 1 168 ? 5.510 -8.765 -5.505 1.00 80.12 168 GLU A C 1
ATOM 1290 O O . GLU A 1 168 ? 4.368 -8.325 -5.316 1.00 80.12 168 GLU A O 1
ATOM 1295 N N . ASP A 1 169 ? 5.715 -10.044 -5.837 1.00 82.06 169 ASP A N 1
ATOM 1296 C CA . ASP A 1 169 ? 4.615 -10.997 -5.909 1.00 82.06 169 ASP A CA 1
ATOM 1297 C C . ASP A 1 169 ? 4.004 -11.238 -4.520 1.00 82.06 169 ASP A C 1
ATOM 1299 O O . ASP A 1 169 ? 4.691 -11.234 -3.491 1.00 82.06 169 ASP A O 1
ATOM 1303 N N . PRO A 1 170 ? 2.679 -11.452 -4.448 1.00 73.44 170 PRO A N 1
ATOM 1304 C CA . PRO A 1 170 ? 2.030 -11.711 -3.177 1.00 73.44 170 PRO A CA 1
ATOM 1305 C C . PRO A 1 170 ? 2.563 -13.009 -2.548 1.00 73.44 170 PRO A C 1
ATOM 1307 O O . PRO A 1 170 ? 2.612 -14.059 -3.173 1.00 73.44 170 PRO A O 1
ATOM 1310 N N . GLU A 1 171 ? 2.883 -12.959 -1.251 1.00 67.38 171 GLU A N 1
ATOM 1311 C CA . GLU A 1 171 ? 3.431 -14.093 -0.477 1.00 67.38 171 GLU A CA 1
ATOM 1312 C C . GLU A 1 171 ? 2.464 -15.302 -0.363 1.00 67.38 171 GLU A C 1
ATOM 1314 O O . GLU A 1 171 ? 2.828 -16.381 0.108 1.00 67.38 171 GLU A O 1
ATOM 1319 N N . LEU A 1 172 ? 1.205 -15.118 -0.768 1.00 63.34 172 LEU A N 1
ATOM 1320 C CA . LEU A 1 172 ? 0.168 -16.140 -0.884 1.00 63.34 172 LEU A CA 1
ATOM 1321 C C . LEU A 1 172 ? -0.509 -15.983 -2.244 1.00 63.34 172 LEU A C 1
ATOM 1323 O O . LEU A 1 172 ? -0.842 -14.849 -2.587 1.00 63.34 172 LEU A O 1
ATOM 1327 N N . ASP A 1 173 ? -0.820 -17.100 -2.914 1.00 59.44 173 ASP A N 1
ATOM 1328 C CA . ASP A 1 173 ? -1.633 -17.145 -4.136 1.00 59.44 173 ASP A CA 1
ATOM 1329 C C . ASP A 1 173 ? -2.893 -16.281 -3.950 1.00 59.44 173 ASP A C 1
ATOM 1331 O O . ASP A 1 173 ? -3.878 -16.678 -3.311 1.00 59.44 173 ASP A O 1
ATOM 1335 N N . TYR A 1 174 ? -2.859 -15.048 -4.456 1.00 56.72 174 TYR A N 1
ATOM 1336 C CA . TYR A 1 174 ? -4.000 -14.138 -4.357 1.00 56.72 174 TYR A CA 1
ATOM 1337 C C . TYR A 1 174 ? -5.105 -14.581 -5.323 1.00 56.72 174 TYR A C 1
ATOM 1339 O O . TYR A 1 174 ? -6.297 -14.377 -5.071 1.00 56.72 174 TYR A O 1
ATOM 1347 N N . TYR A 1 175 ? -4.700 -15.254 -6.399 1.00 54.41 175 TYR A N 1
ATOM 1348 C CA . TYR A 1 175 ? -5.557 -15.845 -7.407 1.00 54.41 175 TYR A CA 1
ATOM 1349 C C . TYR A 1 175 ? -5.635 -17.352 -7.176 1.00 54.41 175 TYR A C 1
ATOM 1351 O O . TYR A 1 175 ? -4.829 -18.131 -7.667 1.00 54.41 175 TYR A O 1
ATOM 1359 N N . THR A 1 176 ? -6.631 -17.771 -6.401 1.00 47.59 176 THR A N 1
ATOM 1360 C CA . THR A 1 176 ? -7.037 -19.179 -6.383 1.00 47.59 176 THR A CA 1
ATOM 1361 C C . THR A 1 176 ? -8.071 -19.382 -7.482 1.00 47.59 176 THR A C 1
ATOM 1363 O O . THR A 1 176 ? -9.011 -18.590 -7.578 1.00 47.59 176 THR A O 1
ATOM 1366 N N . ASP A 1 177 ? -7.880 -20.410 -8.316 1.00 49.66 177 ASP A N 1
ATOM 1367 C CA . ASP A 1 177 ? -8.865 -20.844 -9.314 1.00 49.66 177 ASP A CA 1
ATOM 1368 C C . ASP A 1 177 ? -10.267 -20.861 -8.677 1.00 49.66 177 ASP A C 1
ATOM 1370 O O . ASP A 1 177 ? -10.494 -21.537 -7.666 1.00 49.66 177 ASP A O 1
ATOM 1374 N N . GLY A 1 178 ? -11.183 -20.069 -9.240 1.00 48.72 178 GLY A N 1
ATOM 1375 C CA . GLY A 1 178 ? -12.580 -19.991 -8.801 1.00 48.72 178 GLY A CA 1
ATOM 1376 C C . GLY A 1 178 ? -13.369 -21.276 -9.028 1.00 48.72 178 GLY A C 1
ATOM 1377 O O . GLY A 1 178 ? -13.124 -21.968 -10.042 1.00 48.72 178 GLY A O 1
#

Secondary structure (DSSP, 8-state):
-HHHHHHHHT---THHHHHHHHHHHHHHHHHHHHHHHHHHHHHHHHHHHHHHHHHHHHHHHHHHHHHHHHHSTT---TT-S-TTS-SSTTTS-PPPTTT-HHHHHHHHHHHHH-B-SSSSS---STT-B--S--STT-TTTGGG-B-TT-S--GGGPPPTT---B-TTS-SS-S----

Sequence (178 aa):
MMEKLMKYFKRVNGQSLAEFAVTTAMMATLATTAAPKFSGVGEGAKEKKTLSDIDKILKSANNFYNTEVTSAGRGRFPGQERYDQEIPEDAGYTFTTVQGQAYAELQVKYDLIGSDLNGDGDYIDENEIAPSFSTYDNDVEAKKWSSVFGTDNPDATMPDDGEIDDGEDPELDYYTDG

Foldseek 3Di:
DVVVVVCVVVDPDVPVVVVVVVVVVVVVVVCVVCVVVVVVVVVVVVVVVVVVVVVVVVVVVVVVVVVCCVFQDPHDDQLDPGNQAAPPGPQAQHDDPVRDPVVSVVVVVCQPAWDDPPPPPDQPDDPTGHHVNDDQLRQRVLCNAADSCACPAPVDHRDPNGNHHRSSHDPDCPDDPD

Organism: NCBI:txid408172

pLDDT: mean 81.42, std 10.25, range [47.59, 96.19]